Protein AF-A0A7V9EVB9-F1 (afdb_monomer_lite)

Radius of gyration: 17.17 Å; chains: 1; bounding box: 36×52×37 Å

Structure (mmCIF, N/CA/C/O backbone):
data_AF-A0A7V9EVB9-F1
#
_entry.id   AF-A0A7V9EVB9-F1
#
loop_
_atom_site.group_PDB
_atom_site.id
_atom_site.type_symbol
_atom_site.label_atom_id
_atom_site.label_alt_id
_atom_site.label_comp_id
_atom_site.label_asym_id
_atom_site.label_entity_id
_atom_site.label_seq_id
_atom_site.pdbx_PDB_ins_code
_atom_site.Cartn_x
_atom_site.Cartn_y
_atom_site.Cartn_z
_atom_site.occupancy
_atom_site.B_iso_or_equiv
_atom_site.auth_seq_id
_atom_site.auth_comp_id
_atom_site.auth_asym_id
_atom_site.auth_atom_id
_atom_site.pdbx_PDB_model_num
ATOM 1 N N . MET A 1 1 ? 17.362 38.379 16.817 1.00 32.81 1 MET A N 1
ATOM 2 C CA . MET A 1 1 ? 16.511 37.169 16.893 1.00 32.81 1 MET A CA 1
ATOM 3 C C . MET A 1 1 ? 16.001 36.819 15.497 1.00 32.81 1 MET A C 1
ATOM 5 O O . MET A 1 1 ? 15.074 37.462 15.025 1.00 32.81 1 MET A O 1
ATOM 9 N N . ARG A 1 2 ? 16.627 35.860 14.799 1.00 28.47 2 ARG A N 1
ATOM 10 C CA . ARG A 1 2 ? 16.103 35.302 13.538 1.00 28.47 2 ARG A CA 1
ATOM 11 C C . ARG A 1 2 ? 15.592 33.896 13.816 1.00 28.47 2 ARG A C 1
ATOM 13 O O . ARG A 1 2 ? 16.361 33.019 14.193 1.00 28.47 2 ARG A O 1
ATOM 20 N N . ARG A 1 3 ? 14.282 33.740 13.656 1.00 30.52 3 ARG A N 1
ATOM 21 C CA . ARG A 1 3 ? 13.534 32.485 13.668 1.00 30.52 3 ARG A CA 1
ATOM 22 C C . ARG A 1 3 ? 14.106 31.616 12.532 1.00 30.52 3 ARG A C 1
ATOM 24 O O . ARG A 1 3 ? 13.868 31.922 11.371 1.00 30.52 3 ARG A O 1
ATOM 31 N N . ARG A 1 4 ? 14.951 30.627 12.849 1.00 33.09 4 ARG A N 1
ATOM 32 C CA . ARG A 1 4 ? 15.382 29.608 11.878 1.00 33.09 4 ARG A CA 1
ATOM 33 C C . ARG A 1 4 ? 14.208 28.654 11.685 1.00 33.09 4 ARG A C 1
ATOM 35 O O . ARG A 1 4 ? 13.741 28.052 12.647 1.00 33.09 4 ARG A O 1
ATOM 42 N N . GLU A 1 5 ? 13.704 28.621 10.460 1.00 35.12 5 GLU A N 1
ATOM 43 C CA . GLU A 1 5 ? 12.663 27.717 9.986 1.00 35.12 5 GLU A CA 1
ATOM 44 C C . GLU A 1 5 ? 13.064 26.265 10.267 1.00 35.12 5 GLU A C 1
ATOM 46 O O . GLU A 1 5 ? 14.190 25.851 9.990 1.00 35.12 5 GLU A O 1
ATOM 51 N N . LEU A 1 6 ? 12.143 25.506 10.858 1.00 41.00 6 LEU A N 1
ATOM 52 C CA . LEU A 1 6 ? 12.270 24.065 11.024 1.00 41.00 6 LEU A CA 1
ATOM 53 C C . LEU A 1 6 ? 12.298 23.449 9.621 1.00 41.00 6 LEU A C 1
ATOM 55 O O . LEU A 1 6 ? 11.316 23.542 8.884 1.00 41.00 6 LEU A O 1
ATOM 59 N N . SER A 1 7 ? 13.428 22.858 9.238 1.00 39.28 7 SER A N 1
ATOM 60 C CA . SER A 1 7 ? 13.577 22.113 7.991 1.00 39.28 7 SER A CA 1
ATOM 61 C C . SER A 1 7 ? 12.644 20.902 8.023 1.00 39.28 7 SER A C 1
ATOM 63 O O . SER A 1 7 ? 12.968 19.871 8.610 1.00 39.28 7 SER A O 1
ATOM 65 N N . GLY A 1 8 ? 11.457 21.033 7.436 1.00 54.84 8 GLY A N 1
ATOM 66 C CA . GLY A 1 8 ? 10.582 19.894 7.196 1.00 54.84 8 GLY A CA 1
ATOM 67 C C . GLY A 1 8 ? 11.256 18.948 6.205 1.00 54.84 8 GLY A C 1
ATOM 68 O O . GLY A 1 8 ? 11.609 19.361 5.100 1.00 54.84 8 GLY A O 1
ATOM 69 N N . PHE A 1 9 ? 11.449 17.687 6.584 1.00 58.59 9 PHE A N 1
ATOM 70 C CA . PHE A 1 9 ? 11.854 16.658 5.632 1.00 58.59 9 PHE A CA 1
ATOM 71 C C . PHE A 1 9 ? 10.716 16.462 4.626 1.00 58.59 9 PHE A C 1
ATOM 73 O O . PHE A 1 9 ? 9.566 16.261 5.009 1.00 58.59 9 PHE A O 1
ATOM 80 N N . THR A 1 10 ? 11.021 16.577 3.332 1.00 62.38 10 THR A N 1
ATOM 81 C CA . THR A 1 10 ? 10.076 16.210 2.271 1.00 62.38 10 THR A CA 1
ATOM 82 C C . THR A 1 10 ? 10.410 14.799 1.819 1.00 62.38 10 THR A C 1
ATOM 84 O O . THR A 1 10 ? 11.529 14.568 1.369 1.00 62.38 10 THR A O 1
ATOM 87 N N . CYS A 1 11 ? 9.450 13.882 1.907 1.00 69.25 11 CYS A N 1
ATOM 88 C CA . CYS A 1 11 ? 9.533 12.585 1.251 1.00 69.25 11 CYS A CA 1
ATOM 89 C C . CYS A 1 11 ? 8.606 12.551 0.037 1.00 69.25 11 CYS A C 1
ATOM 91 O O . CYS A 1 11 ? 7.494 13.079 0.082 1.00 69.25 11 CYS A O 1
ATOM 93 N N . GLU A 1 12 ? 9.058 11.911 -1.032 1.00 79.81 12 GLU A N 1
ATOM 94 C CA . GLU A 1 12 ? 8.251 11.626 -2.212 1.00 79.81 12 GLU A CA 1
ATOM 95 C C . GLU A 1 12 ? 8.134 10.111 -2.360 1.00 79.81 12 GLU A C 1
ATOM 97 O O . GLU A 1 12 ? 9.109 9.388 -2.151 1.00 79.81 12 GLU A O 1
ATOM 102 N N . LEU A 1 13 ? 6.924 9.647 -2.668 1.00 83.75 13 LEU A N 1
ATOM 103 C CA . LEU A 1 13 ? 6.662 8.268 -3.049 1.00 83.75 13 LEU A CA 1
ATOM 104 C C . LEU A 1 13 ? 6.130 8.267 -4.476 1.00 83.75 13 LEU A C 1
ATOM 106 O O . LEU A 1 13 ? 5.202 9.019 -4.798 1.00 83.75 13 LEU A O 1
ATOM 110 N N . ARG A 1 14 ? 6.703 7.410 -5.318 1.00 87.00 14 ARG A N 1
ATOM 111 C CA . ARG A 1 14 ? 6.301 7.245 -6.715 1.00 87.00 14 ARG A CA 1
ATOM 112 C C . ARG A 1 14 ? 5.859 5.813 -6.942 1.00 87.00 14 ARG A C 1
ATOM 114 O O . ARG A 1 14 ? 6.588 4.876 -6.631 1.00 87.00 14 ARG A O 1
ATOM 121 N N . GLY A 1 15 ? 4.655 5.639 -7.471 1.00 90.00 15 GLY A N 1
ATOM 122 C CA . GLY A 1 15 ? 4.098 4.310 -7.652 1.00 90.00 15 GLY A CA 1
ATOM 123 C C . GLY A 1 15 ? 2.646 4.304 -8.091 1.00 90.00 15 GLY A C 1
ATOM 124 O O . GLY A 1 15 ? 2.088 5.327 -8.493 1.00 90.00 15 GLY A O 1
ATOM 125 N N . THR A 1 16 ? 2.046 3.124 -7.986 1.00 87.38 16 THR A N 1
ATOM 126 C CA . THR A 1 16 ? 0.637 2.879 -8.285 1.00 87.38 16 THR A CA 1
ATOM 127 C C . THR A 1 16 ? -0.106 2.556 -7.000 1.00 87.38 16 THR A C 1
ATOM 129 O O . THR A 1 16 ? 0.340 1.728 -6.209 1.00 87.38 16 THR A O 1
ATOM 132 N N . ILE A 1 17 ? -1.275 3.166 -6.826 1.00 89.06 17 ILE A N 1
ATOM 133 C CA . ILE A 1 17 ? -2.217 2.817 -5.768 1.00 89.06 17 ILE A CA 1
ATOM 134 C C . ILE A 1 17 ? -3.492 2.264 -6.397 1.00 89.06 17 ILE A C 1
ATOM 136 O O . ILE A 1 17 ? -4.065 2.867 -7.305 1.00 89.06 17 ILE A O 1
ATOM 140 N N . THR A 1 18 ? -3.932 1.104 -5.926 1.00 86.62 18 THR A N 1
ATOM 141 C CA . THR A 1 18 ? -5.157 0.449 -6.393 1.00 86.62 18 THR A CA 1
ATOM 142 C C . THR A 1 18 ? -6.085 0.238 -5.216 1.00 86.62 18 THR A C 1
ATOM 144 O O . THR A 1 18 ? -5.648 -0.174 -4.149 1.00 86.62 18 THR A O 1
ATOM 147 N N . SER A 1 19 ? -7.376 0.495 -5.399 1.00 89.12 19 SER A N 1
ATOM 148 C CA . SER A 1 19 ? -8.382 0.228 -4.371 1.00 89.12 19 SER A CA 1
ATOM 149 C C . SER A 1 19 ? -9.507 -0.626 -4.934 1.00 89.12 19 SER A C 1
ATOM 151 O O . SER A 1 19 ? -9.940 -0.399 -6.063 1.00 89.12 19 SER A O 1
ATOM 153 N N . ALA A 1 20 ? -9.976 -1.592 -4.148 1.00 88.38 20 ALA A N 1
ATOM 154 C CA . ALA A 1 20 ? -11.085 -2.469 -4.500 1.00 88.38 20 ALA A CA 1
ATOM 155 C C . ALA A 1 20 ? -11.983 -2.714 -3.285 1.00 88.38 20 ALA A C 1
ATOM 157 O O . ALA A 1 20 ? -11.508 -2.914 -2.166 1.00 88.38 20 ALA A O 1
ATOM 158 N N . GLY A 1 21 ? -13.294 -2.705 -3.508 1.00 91.19 21 GLY A N 1
ATOM 159 C CA . GLY A 1 21 ? -14.299 -3.055 -2.510 1.00 91.19 21 GLY A CA 1
ATOM 160 C C . GLY A 1 21 ? -15.142 -4.226 -2.991 1.00 91.19 21 GLY A C 1
ATOM 161 O O . GLY A 1 21 ? -15.544 -4.262 -4.151 1.00 91.19 21 GLY A O 1
ATOM 162 N N . PHE A 1 22 ? -15.419 -5.165 -2.093 1.00 89.44 22 PHE A N 1
ATOM 163 C CA . PHE A 1 22 ? -16.192 -6.370 -2.371 1.00 89.44 22 PHE A CA 1
ATOM 164 C C . PHE A 1 22 ? -17.559 -6.309 -1.681 1.00 89.44 22 PHE A C 1
ATOM 166 O O . PHE A 1 22 ? -17.706 -5.707 -0.615 1.00 89.44 22 PHE A O 1
ATOM 173 N N . SER A 1 23 ? -18.564 -6.976 -2.257 1.00 91.62 23 SER A N 1
ATOM 174 C CA . SER A 1 23 ? -19.923 -7.062 -1.691 1.00 91.62 23 SER A CA 1
ATOM 175 C C . SER A 1 23 ? -19.969 -7.741 -0.318 1.00 91.62 23 SER A C 1
ATOM 177 O O . SER A 1 23 ? -20.876 -7.484 0.465 1.00 91.62 23 SER A O 1
ATOM 179 N N . SER A 1 24 ? -18.960 -8.552 0.005 1.00 91.00 24 SER A N 1
ATOM 180 C CA . SER A 1 24 ? -18.743 -9.145 1.330 1.00 91.00 24 SER A CA 1
ATOM 181 C C . SER A 1 24 ? -18.364 -8.124 2.412 1.00 91.00 24 SER A C 1
ATOM 183 O O . SER A 1 24 ? -18.270 -8.481 3.582 1.00 91.00 24 SER A O 1
ATOM 185 N N . GLY A 1 25 ? -18.119 -6.863 2.042 1.00 91.56 25 GLY A N 1
ATOM 186 C CA . GLY A 1 25 ? -17.718 -5.787 2.948 1.00 91.56 25 GLY A CA 1
ATOM 187 C C . GLY A 1 25 ? -16.203 -5.640 3.113 1.00 91.56 25 GLY A C 1
ATOM 188 O O . GLY A 1 25 ? -15.749 -4.664 3.714 1.00 91.56 25 GLY A O 1
ATOM 189 N N . HIS A 1 26 ? -15.410 -6.562 2.559 1.00 93.81 26 HIS A N 1
ATOM 190 C CA . HIS A 1 26 ? -13.958 -6.422 2.519 1.00 93.81 26 HIS A CA 1
ATOM 191 C C . HIS A 1 26 ? -13.556 -5.319 1.539 1.00 93.81 26 HIS A C 1
ATOM 193 O O . HIS A 1 26 ? -14.068 -5.238 0.421 1.00 93.81 26 HIS A O 1
ATOM 199 N N . ARG A 1 27 ? -12.618 -4.469 1.951 1.00 93.69 27 ARG A N 1
ATOM 200 C CA . ARG A 1 27 ? -12.029 -3.432 1.103 1.00 93.69 27 ARG A CA 1
ATOM 201 C C . ARG A 1 27 ? -10.519 -3.510 1.202 1.00 93.69 27 ARG A C 1
ATOM 203 O O . ARG A 1 27 ? -9.981 -3.707 2.288 1.00 93.69 27 ARG A O 1
ATOM 210 N N . PHE A 1 28 ? -9.856 -3.338 0.075 1.00 92.88 28 PHE A N 1
ATOM 211 C CA . PHE A 1 28 ? -8.412 -3.407 -0.032 1.00 92.88 28 PHE A CA 1
ATOM 212 C C . PHE A 1 28 ? -7.896 -2.149 -0.707 1.00 92.88 28 PHE A C 1
ATOM 214 O O . PHE A 1 28 ? -8.497 -1.653 -1.663 1.00 92.88 28 PHE A O 1
ATOM 221 N N . VAL A 1 29 ? -6.781 -1.644 -0.201 1.00 93.94 29 VAL A N 1
ATOM 222 C CA . VAL A 1 29 ? -5.960 -0.642 -0.870 1.00 93.94 29 VAL A CA 1
ATOM 223 C C . VAL A 1 29 ? -4.564 -1.222 -0.956 1.00 93.94 29 VAL A C 1
ATOM 225 O O . VAL A 1 29 ? -4.027 -1.667 0.050 1.00 93.94 29 VAL A O 1
ATOM 228 N N . VAL A 1 30 ? -4.018 -1.256 -2.160 1.00 93.44 30 VAL A N 1
ATOM 229 C CA . VAL A 1 30 ? -2.696 -1.793 -2.447 1.00 93.44 30 VAL A CA 1
ATOM 230 C C . VAL A 1 30 ? -1.834 -0.660 -2.972 1.00 93.44 30 VAL A C 1
ATOM 232 O O . VAL A 1 30 ? -2.165 -0.062 -4.001 1.00 93.44 30 VAL A O 1
ATOM 235 N N . GLY A 1 31 ? -0.746 -0.376 -2.267 1.00 92.56 31 GLY A N 1
ATOM 236 C CA . GLY A 1 31 ? 0.334 0.480 -2.730 1.00 92.56 31 GLY A CA 1
ATOM 237 C C . GLY A 1 31 ? 1.451 -0.359 -3.345 1.00 92.56 31 GLY A C 1
ATOM 238 O O . GLY A 1 31 ? 1.907 -1.335 -2.755 1.00 92.56 31 GLY A O 1
ATOM 239 N N . SER A 1 32 ? 1.890 0.013 -4.543 1.00 93.56 32 SER A N 1
ATOM 240 C CA . SER A 1 32 ? 3.104 -0.496 -5.182 1.00 93.56 32 SER A CA 1
ATOM 241 C C . SER A 1 32 ? 3.999 0.695 -5.482 1.00 93.56 32 SER A C 1
ATOM 243 O O . SER A 1 32 ? 3.759 1.417 -6.454 1.00 93.56 32 SER A O 1
ATOM 245 N N . TRP A 1 33 ? 5.006 0.916 -4.643 1.00 93.00 33 TRP A N 1
ATOM 246 C CA . TRP A 1 33 ? 5.885 2.078 -4.706 1.00 93.00 33 TRP A CA 1
ATOM 247 C C . TRP A 1 33 ? 7.243 1.673 -5.264 1.00 93.00 33 TRP A C 1
ATOM 249 O O . TRP A 1 33 ? 8.003 0.933 -4.642 1.00 93.00 33 TRP A O 1
ATOM 259 N N . GLU A 1 34 ? 7.537 2.171 -6.459 1.00 92.00 34 GLU A N 1
ATOM 260 C CA . GLU A 1 34 ? 8.816 1.962 -7.135 1.00 92.00 34 GLU A CA 1
ATOM 261 C C . GLU A 1 34 ? 9.914 2.815 -6.489 1.00 92.00 34 GLU A C 1
ATOM 263 O O . GLU A 1 34 ? 11.053 2.373 -6.366 1.00 92.00 34 GLU A O 1
ATOM 268 N N . GLU A 1 35 ? 9.561 4.019 -6.025 1.00 87.81 35 GLU A N 1
ATOM 269 C CA . GLU A 1 35 ? 10.485 4.943 -5.367 1.00 87.81 35 GLU A CA 1
ATOM 270 C C . GLU A 1 35 ? 9.906 5.408 -4.026 1.00 87.81 35 GLU A C 1
ATOM 272 O O . GLU A 1 35 ? 8.758 5.856 -3.950 1.00 87.81 35 GLU A O 1
ATOM 277 N N . SER A 1 36 ? 10.712 5.318 -2.965 1.00 88.81 36 SER A N 1
ATOM 278 C CA . SER A 1 36 ? 10.417 5.864 -1.636 1.00 88.81 36 SER A CA 1
ATOM 279 C C . SER A 1 36 ? 11.725 6.156 -0.873 1.00 88.81 36 SER A C 1
ATOM 281 O O . SER A 1 36 ? 12.781 5.644 -1.263 1.00 88.81 36 SER A O 1
ATOM 283 N N . PRO A 1 37 ? 11.689 6.904 0.249 1.00 86.75 37 PRO A N 1
ATOM 284 C CA . PRO A 1 37 ? 12.873 7.160 1.078 1.00 86.75 37 PRO A CA 1
ATOM 285 C C . PRO A 1 37 ? 13.547 5.907 1.646 1.00 86.75 37 PRO A C 1
ATOM 287 O O . PRO A 1 37 ? 14.731 5.954 1.963 1.00 86.75 37 PRO A O 1
ATOM 290 N N . ILE A 1 38 ?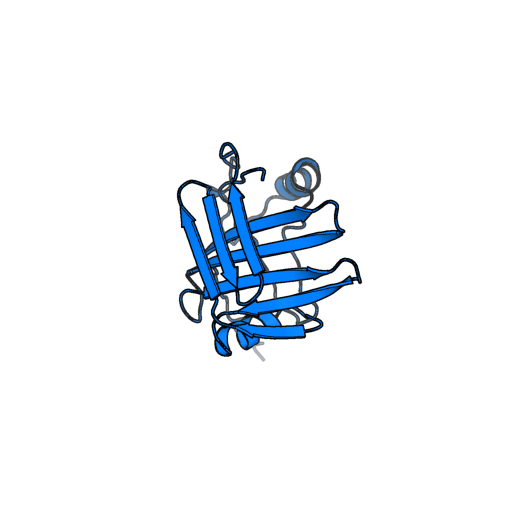 12.800 4.808 1.786 1.00 89.00 38 ILE A N 1
ATOM 291 C CA . ILE A 1 38 ? 13.293 3.533 2.325 1.00 89.00 38 ILE A CA 1
ATOM 292 C C . ILE A 1 38 ? 13.525 2.488 1.222 1.00 89.00 38 ILE A C 1
ATOM 294 O O . ILE A 1 38 ? 13.638 1.297 1.509 1.00 89.00 38 ILE A O 1
ATOM 298 N N . GLY A 1 39 ? 13.563 2.917 -0.045 1.00 91.81 39 GLY A N 1
ATOM 299 C CA . GLY A 1 39 ? 13.626 2.046 -1.222 1.00 91.81 39 GLY A CA 1
ATOM 300 C C . GLY A 1 39 ? 12.248 1.563 -1.697 1.00 91.81 39 GLY A C 1
ATOM 301 O O . GLY A 1 39 ? 11.228 1.974 -1.139 1.00 91.81 39 GLY A O 1
ATOM 302 N N . PRO A 1 40 ? 12.190 0.711 -2.734 1.00 93.12 40 PRO A N 1
ATOM 303 C CA . PRO A 1 40 ? 10.932 0.148 -3.210 1.00 93.12 40 PRO A CA 1
ATOM 304 C C . PRO A 1 40 ? 10.188 -0.569 -2.080 1.00 93.12 40 PRO A C 1
ATOM 306 O O . PRO A 1 40 ? 10.805 -1.213 -1.221 1.00 93.12 40 PRO A O 1
ATOM 309 N N . LEU A 1 41 ? 8.866 -0.439 -2.063 1.00 94.25 41 LEU A N 1
ATOM 310 C CA . LEU A 1 41 ? 8.021 -1.135 -1.097 1.00 94.25 41 LEU A CA 1
ATOM 311 C C . LEU A 1 41 ? 6.626 -1.369 -1.670 1.00 94.25 41 LEU A C 1
ATOM 313 O O . LEU A 1 41 ? 6.154 -0.633 -2.539 1.00 94.25 41 LEU A O 1
ATOM 317 N N . ALA A 1 42 ? 5.950 -2.374 -1.136 1.00 94.69 42 ALA A N 1
ATOM 318 C CA . ALA A 1 42 ? 4.540 -2.594 -1.380 1.00 94.69 42 ALA A CA 1
ATOM 319 C C . ALA A 1 42 ? 3.810 -2.788 -0.054 1.00 94.69 42 ALA A C 1
ATOM 321 O O . ALA A 1 42 ? 4.355 -3.343 0.902 1.00 94.69 42 ALA A O 1
ATOM 322 N N . ASP A 1 43 ? 2.577 -2.306 -0.007 1.00 94.88 43 ASP A N 1
ATOM 323 C CA . ASP A 1 43 ? 1.728 -2.374 1.170 1.00 94.88 43 ASP A CA 1
ATOM 324 C C . ASP A 1 43 ? 0.299 -2.737 0.783 1.00 94.88 43 ASP A C 1
ATOM 326 O O . ASP A 1 43 ? -0.186 -2.404 -0.302 1.00 94.88 43 ASP A O 1
ATOM 330 N N . VAL A 1 44 ? -0.379 -3.443 1.684 1.00 96.44 44 VAL A N 1
ATOM 331 C CA . VAL A 1 44 ? -1.799 -3.758 1.550 1.00 96.44 44 VAL A CA 1
ATOM 332 C C . VAL A 1 44 ? -2.509 -3.308 2.812 1.00 96.44 44 VAL A C 1
ATOM 334 O O . VAL A 1 44 ? -2.340 -3.892 3.881 1.00 96.44 44 VAL A O 1
ATOM 337 N N . MET A 1 45 ? -3.370 -2.305 2.686 1.00 95.56 45 MET A N 1
ATOM 338 C CA . MET A 1 45 ? -4.386 -2.039 3.692 1.00 95.56 45 MET A CA 1
ATOM 339 C C . MET A 1 45 ? -5.605 -2.915 3.417 1.00 95.56 45 MET A C 1
ATOM 341 O O . MET A 1 45 ? -6.308 -2.739 2.421 1.00 95.56 45 MET A O 1
ATOM 345 N N . TRP A 1 46 ? -5.917 -3.791 4.362 1.00 95.62 46 TRP A N 1
ATOM 346 C CA . TRP A 1 46 ? -7.127 -4.593 4.381 1.00 95.62 46 TRP A CA 1
ATOM 347 C C . TRP A 1 46 ? -8.110 -4.063 5.426 1.00 95.62 46 TRP A C 1
ATOM 349 O O . TRP A 1 46 ? -7.898 -4.188 6.631 1.00 95.62 46 TRP A O 1
ATOM 359 N N . ALA A 1 47 ? -9.216 -3.483 4.968 1.00 92.88 47 ALA A N 1
ATOM 360 C CA . ALA A 1 47 ? -10.347 -3.148 5.820 1.00 92.88 47 ALA A CA 1
ATOM 361 C C . ALA A 1 47 ? -11.358 -4.302 5.819 1.00 92.88 47 ALA A C 1
ATOM 363 O O . ALA A 1 47 ? -11.938 -4.657 4.785 1.00 92.88 47 ALA A O 1
ATOM 364 N N . ARG A 1 48 ? -11.568 -4.888 6.996 1.00 93.56 48 ARG A N 1
ATOM 365 C CA . ARG A 1 48 ? -12.506 -5.987 7.223 1.00 93.56 48 ARG A CA 1
ATOM 366 C C . ARG A 1 48 ? -13.952 -5.478 7.365 1.00 93.56 48 ARG A C 1
ATOM 368 O O . ARG A 1 48 ? -14.162 -4.310 7.700 1.00 93.56 48 ARG A O 1
ATOM 375 N N . PRO A 1 49 ? -14.961 -6.349 7.164 1.00 93.12 49 PRO A N 1
ATOM 376 C CA . PRO A 1 49 ? -16.372 -5.999 7.348 1.00 93.12 49 PRO A CA 1
ATOM 377 C C . PRO A 1 49 ? -16.708 -5.543 8.774 1.00 93.12 49 PRO A C 1
ATOM 379 O O . PRO A 1 49 ? -17.636 -4.767 8.966 1.00 93.12 49 PRO A O 1
ATOM 382 N N . ASP A 1 50 ? -15.929 -5.988 9.764 1.00 92.94 50 ASP A N 1
ATOM 383 C CA . ASP A 1 50 ? -16.052 -5.591 11.172 1.00 92.94 50 ASP A CA 1
ATOM 384 C C . ASP A 1 50 ? -15.449 -4.205 11.485 1.00 92.94 50 ASP A C 1
ATOM 386 O O . ASP A 1 50 ? -15.484 -3.759 12.628 1.00 92.94 50 ASP A O 1
ATOM 390 N N . GLY A 1 51 ? -14.902 -3.516 10.478 1.00 89.06 51 GLY A N 1
ATOM 391 C CA . GLY A 1 51 ? -14.330 -2.178 10.600 1.00 89.06 51 GLY A CA 1
ATOM 392 C C . GLY A 1 51 ? -12.836 -2.142 10.925 1.00 89.06 51 GLY A C 1
ATOM 393 O O . GLY A 1 51 ? -12.244 -1.066 10.823 1.00 89.06 51 GLY A O 1
ATOM 394 N N . ARG A 1 52 ? -12.206 -3.280 11.250 1.00 93.75 52 ARG A N 1
ATOM 395 C CA . ARG A 1 52 ? -10.761 -3.331 11.521 1.00 93.75 52 ARG A CA 1
ATOM 396 C C . ARG A 1 52 ? -9.948 -3.087 10.258 1.00 93.75 52 ARG A C 1
ATOM 398 O O . ARG A 1 52 ? -10.257 -3.628 9.194 1.00 93.75 52 ARG A O 1
ATOM 405 N N . ARG A 1 53 ? -8.877 -2.309 10.394 1.00 93.12 53 ARG A N 1
ATOM 406 C CA . ARG A 1 53 ? -7.885 -2.037 9.351 1.00 93.12 53 ARG A CA 1
ATOM 407 C C . ARG A 1 53 ? -6.576 -2.727 9.693 1.00 93.12 53 ARG A C 1
ATOM 409 O O . ARG A 1 53 ? -5.955 -2.423 10.710 1.00 93.12 53 ARG A O 1
ATOM 416 N N . ILE A 1 54 ? -6.173 -3.630 8.815 1.00 96.88 54 ILE A N 1
ATOM 417 C CA . ILE A 1 54 ? -4.950 -4.415 8.918 1.00 96.88 54 ILE A CA 1
ATOM 418 C C . ILE A 1 54 ? -3.986 -3.904 7.848 1.00 96.88 54 ILE A C 1
ATOM 420 O O . ILE A 1 54 ? -4.375 -3.787 6.687 1.00 96.88 54 ILE A O 1
ATOM 424 N N . LEU A 1 55 ? -2.759 -3.573 8.236 1.00 96.88 55 LEU A N 1
ATOM 425 C CA . LEU A 1 55 ? -1.665 -3.272 7.315 1.00 96.88 55 LEU A CA 1
ATOM 426 C C . LEU A 1 55 ? -0.819 -4.531 7.124 1.00 96.88 55 LEU A C 1
ATOM 428 O O . LEU A 1 55 ? -0.315 -5.068 8.108 1.00 96.88 55 LEU A O 1
ATOM 432 N N . LEU A 1 56 ? -0.638 -4.962 5.879 1.00 97.62 56 LEU A N 1
ATOM 433 C CA . LEU A 1 56 ? 0.300 -6.017 5.499 1.00 97.62 56 LEU A CA 1
ATOM 434 C C . LEU A 1 56 ? 1.477 -5.385 4.756 1.00 97.62 56 LEU A C 1
ATOM 436 O O . LEU A 1 56 ? 1.270 -4.609 3.820 1.00 97.62 56 LEU A O 1
ATOM 440 N N . VAL A 1 57 ? 2.695 -5.726 5.165 1.00 97.00 57 VAL A N 1
ATOM 441 C CA . VAL A 1 57 ? 3.947 -5.274 4.534 1.00 97.00 57 VAL A CA 1
ATOM 442 C C . VAL A 1 57 ? 4.962 -6.413 4.472 1.00 97.00 57 VAL A C 1
ATOM 444 O O . VAL A 1 57 ? 4.879 -7.365 5.247 1.00 97.00 57 VAL A O 1
ATOM 447 N N . ASP A 1 58 ? 5.948 -6.288 3.587 1.00 96.12 58 ASP A N 1
ATOM 448 C CA . ASP A 1 58 ? 7.038 -7.256 3.403 1.00 96.12 58 ASP A CA 1
ATOM 449 C C . ASP A 1 58 ? 8.100 -7.210 4.518 1.00 96.12 58 ASP A C 1
ATOM 451 O O . ASP A 1 58 ? 8.705 -8.230 4.855 1.00 96.12 58 ASP A O 1
ATOM 455 N N . ARG A 1 59 ? 8.337 -6.032 5.111 1.00 95.81 59 ARG A N 1
ATOM 456 C CA . ARG A 1 59 ? 9.370 -5.818 6.138 1.00 95.81 59 ARG A CA 1
ATOM 457 C C . ARG A 1 59 ? 8.969 -4.807 7.207 1.00 95.81 59 ARG A C 1
ATOM 459 O O . ARG A 1 59 ? 8.157 -3.909 6.996 1.00 95.81 59 ARG A O 1
ATOM 466 N N . ARG A 1 60 ? 9.627 -4.909 8.365 1.00 95.62 60 ARG A N 1
ATOM 467 C CA . ARG A 1 60 ? 9.389 -4.046 9.535 1.00 95.62 60 ARG A CA 1
ATOM 468 C C . ARG A 1 60 ? 9.611 -2.559 9.251 1.00 95.62 60 ARG A C 1
ATOM 470 O O . ARG A 1 60 ? 8.821 -1.741 9.696 1.00 95.62 60 ARG A O 1
ATOM 477 N N . GLU A 1 61 ? 10.632 -2.221 8.473 1.00 94.69 61 GLU A N 1
ATOM 478 C CA . GLU A 1 61 ? 10.939 -0.831 8.117 1.00 94.69 61 GLU A CA 1
ATOM 479 C C . GLU A 1 61 ? 9.795 -0.156 7.342 1.00 94.69 61 GLU A C 1
ATOM 481 O O . GLU A 1 61 ? 9.482 1.005 7.594 1.00 94.69 61 GLU A O 1
ATOM 486 N N . ALA A 1 62 ? 9.115 -0.894 6.456 1.00 93.94 62 ALA A N 1
ATOM 487 C CA . ALA A 1 62 ? 7.939 -0.398 5.747 1.00 93.94 62 ALA A CA 1
ATOM 488 C C . ALA A 1 62 ? 6.752 -0.189 6.699 1.00 93.94 62 ALA A C 1
ATOM 490 O O . ALA A 1 62 ? 6.081 0.839 6.624 1.00 93.94 62 ALA A O 1
ATOM 491 N N . ALA A 1 63 ? 6.530 -1.113 7.642 1.00 93.38 63 ALA A N 1
ATOM 492 C CA . ALA A 1 63 ? 5.526 -0.934 8.693 1.00 93.38 63 ALA A CA 1
ATOM 493 C C . ALA A 1 63 ? 5.793 0.337 9.508 1.00 93.38 63 ALA A C 1
ATOM 495 O O . ALA A 1 63 ? 4.889 1.155 9.672 1.00 93.38 63 ALA A O 1
ATOM 496 N N . ASP A 1 64 ? 7.020 0.528 9.988 1.00 90.81 64 ASP A N 1
ATOM 497 C CA . ASP A 1 64 ? 7.383 1.684 10.811 1.00 90.81 64 ASP A CA 1
ATOM 498 C C . ASP A 1 64 ? 7.232 2.997 10.016 1.00 90.81 64 ASP A C 1
ATOM 500 O O . ASP A 1 64 ? 6.669 3.972 10.518 1.00 90.81 64 ASP A O 1
ATOM 504 N N . PHE A 1 65 ? 7.643 3.002 8.742 1.00 87.75 65 PHE A N 1
ATOM 505 C CA . PHE A 1 65 ? 7.493 4.152 7.847 1.00 87.75 65 PHE A CA 1
ATOM 506 C C . PHE A 1 65 ? 6.024 4.540 7.623 1.00 87.75 65 PHE A C 1
ATOM 508 O O . PHE A 1 65 ? 5.653 5.703 7.786 1.00 87.75 65 PHE A O 1
ATOM 515 N N . ILE A 1 66 ? 5.1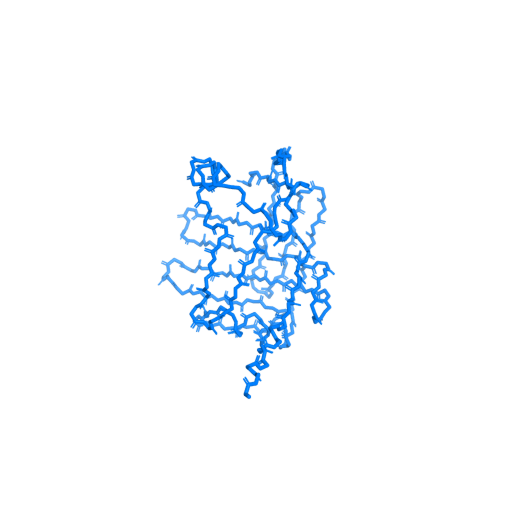68 3.573 7.283 1.00 87.31 66 ILE A N 1
ATOM 516 C CA . ILE A 1 66 ? 3.748 3.825 6.996 1.00 87.31 66 ILE A CA 1
ATOM 517 C C . ILE A 1 66 ? 3.000 4.197 8.287 1.00 87.31 66 ILE A C 1
ATOM 519 O O . ILE A 1 66 ? 2.167 5.108 8.291 1.00 87.31 66 ILE A O 1
ATOM 523 N N . THR A 1 67 ? 3.305 3.532 9.405 1.00 84.69 67 THR A N 1
ATOM 524 C CA . THR A 1 67 ? 2.614 3.751 10.689 1.00 84.69 67 THR A CA 1
ATOM 525 C C . THR A 1 67 ? 3.001 5.049 11.395 1.00 84.69 67 THR A C 1
ATOM 527 O O . THR A 1 67 ? 2.245 5.542 12.236 1.00 84.69 67 THR A O 1
ATOM 530 N N . ALA A 1 68 ? 4.120 5.671 11.010 1.00 83.81 68 ALA A N 1
ATOM 531 C CA . ALA A 1 68 ? 4.448 7.037 11.418 1.00 83.81 68 ALA A CA 1
ATOM 532 C C . ALA A 1 68 ? 3.407 8.065 10.923 1.00 83.81 68 ALA A C 1
ATOM 534 O O . ALA A 1 68 ? 3.241 9.139 11.512 1.00 83.81 68 ALA A O 1
ATOM 535 N N . VAL A 1 69 ? 2.690 7.734 9.845 1.00 79.81 69 VAL A N 1
ATOM 536 C CA . VAL A 1 69 ? 1.745 8.631 9.172 1.00 79.81 69 VAL A CA 1
ATOM 537 C C . VAL A 1 69 ? 0.297 8.162 9.330 1.00 79.81 69 VAL A C 1
ATOM 539 O O . VAL A 1 69 ? -0.587 8.974 9.619 1.00 79.81 69 VAL A O 1
ATOM 542 N N . TYR A 1 70 ? 0.051 6.855 9.222 1.00 78.81 70 TYR A N 1
ATOM 543 C CA . TYR A 1 70 ? -1.283 6.260 9.286 1.00 78.81 70 TYR A CA 1
ATOM 544 C C . TYR A 1 70 ? -1.450 5.326 10.480 1.00 78.81 70 TYR A C 1
ATOM 546 O O . TYR A 1 70 ? -0.544 4.606 10.878 1.00 78.81 70 TYR A O 1
ATOM 554 N N . ARG A 1 71 ? -2.658 5.295 11.045 1.00 84.44 71 ARG A N 1
ATOM 555 C CA . ARG A 1 71 ? -3.003 4.379 12.137 1.00 84.44 71 ARG A CA 1
ATOM 556 C C . ARG A 1 71 ? -3.777 3.177 11.611 1.00 84.44 71 ARG A C 1
ATOM 558 O O . ARG A 1 71 ? -4.783 3.355 10.922 1.00 84.44 71 ARG A O 1
ATOM 565 N N . PHE A 1 72 ? -3.350 1.991 12.028 1.00 89.44 72 PHE A N 1
ATOM 566 C CA . PHE A 1 72 ? -4.001 0.711 11.762 1.00 89.44 72 PHE A CA 1
ATOM 567 C C . PHE A 1 72 ? -4.304 0.004 13.079 1.00 89.44 72 PHE A C 1
ATOM 569 O O . PHE A 1 72 ? -3.620 0.227 14.078 1.00 89.44 72 PHE A O 1
ATOM 576 N N . ASP A 1 73 ? -5.331 -0.841 13.075 1.00 95.31 73 ASP A N 1
ATOM 577 C CA . ASP A 1 73 ? -5.708 -1.647 14.239 1.00 95.31 73 ASP A CA 1
ATOM 578 C C . ASP A 1 73 ? -4.769 -2.849 14.400 1.00 95.31 73 ASP A C 1
ATOM 580 O O . ASP A 1 73 ? -4.564 -3.363 15.498 1.00 95.31 73 ASP A O 1
ATOM 584 N N . THR A 1 74 ? -4.195 -3.322 13.294 1.00 96.50 74 THR A N 1
ATOM 585 C CA . THR A 1 74 ? -3.234 -4.426 13.271 1.00 96.50 74 THR A CA 1
ATOM 586 C C . THR A 1 74 ? -2.213 -4.184 12.167 1.00 96.50 74 THR A C 1
ATOM 588 O O . THR A 1 74 ? -2.551 -3.660 11.106 1.00 96.50 74 THR A O 1
ATOM 591 N N . VAL A 1 75 ? -0.961 -4.549 12.425 1.00 97.19 75 VAL A N 1
ATOM 592 C CA . VAL A 1 75 ? 0.139 -4.463 11.462 1.00 97.19 75 VAL A CA 1
ATOM 593 C C . VAL A 1 75 ? 0.830 -5.814 11.437 1.00 97.19 75 VAL A C 1
ATOM 595 O O . VAL A 1 75 ? 1.279 -6.294 12.478 1.00 97.19 75 VAL A O 1
ATOM 598 N N . GLU A 1 76 ? 0.909 -6.420 10.261 1.00 97.62 76 GLU A N 1
ATOM 599 C CA . GLU A 1 76 ? 1.500 -7.737 10.060 1.00 97.62 76 GLU A CA 1
ATOM 600 C C . GLU A 1 76 ? 2.627 -7.637 9.034 1.00 97.62 76 GLU A C 1
ATOM 602 O O . GLU A 1 76 ? 2.469 -7.078 7.948 1.00 97.62 76 GLU A O 1
ATOM 607 N N . VAL A 1 77 ? 3.785 -8.182 9.400 1.00 97.19 77 VAL A N 1
ATOM 608 C CA . VAL A 1 77 ? 4.913 -8.345 8.484 1.00 97.19 77 VAL A CA 1
ATOM 609 C C . VAL A 1 77 ? 4.838 -9.766 7.947 1.00 97.19 77 VAL A C 1
ATOM 611 O O . VAL A 1 77 ? 5.018 -10.721 8.704 1.00 97.19 77 VAL A O 1
ATOM 614 N N . VAL A 1 78 ? 4.526 -9.900 6.664 1.00 97.31 78 VAL A N 1
ATOM 615 C CA . VAL A 1 78 ? 4.270 -11.179 5.993 1.00 97.31 78 VAL A CA 1
ATOM 616 C C . VAL A 1 78 ? 5.030 -11.226 4.671 1.00 97.31 78 VAL A C 1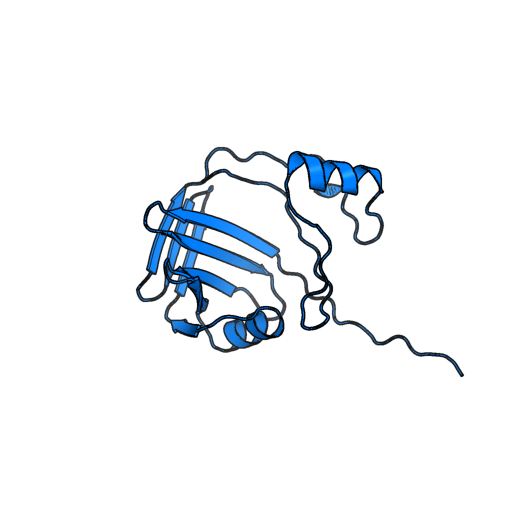
ATOM 618 O O . VAL A 1 78 ? 5.340 -10.172 4.119 1.00 97.31 78 VAL A O 1
ATOM 621 N N . PRO A 1 79 ? 5.319 -12.417 4.115 1.00 95.94 79 PRO A N 1
ATOM 622 C CA . PRO A 1 79 ? 5.764 -12.506 2.731 1.00 95.94 79 PRO A CA 1
ATOM 623 C C . PRO A 1 79 ? 4.757 -11.781 1.833 1.00 95.94 79 PRO A C 1
ATOM 625 O O . PRO A 1 79 ? 3.583 -12.155 1.795 1.00 95.94 79 PRO A O 1
ATOM 628 N N . LEU A 1 80 ? 5.215 -10.719 1.169 1.00 96.56 80 LEU A N 1
ATOM 629 C CA . LEU A 1 80 ? 4.393 -9.882 0.310 1.00 96.56 80 LEU A CA 1
ATOM 630 C C . LEU A 1 80 ? 5.076 -9.738 -1.046 1.00 96.56 80 LEU A C 1
ATOM 632 O O . LEU A 1 80 ? 6.180 -9.208 -1.156 1.00 96.56 80 LEU A O 1
ATOM 636 N N . ALA A 1 81 ? 4.392 -10.209 -2.081 1.00 94.94 81 ALA A N 1
ATOM 637 C CA . ALA A 1 81 ? 4.748 -10.005 -3.472 1.00 94.94 81 ALA A CA 1
ATOM 638 C C . ALA A 1 81 ? 3.649 -9.176 -4.137 1.00 94.94 81 ALA A C 1
ATOM 640 O O . ALA A 1 81 ? 2.470 -9.510 -4.058 1.00 94.94 81 ALA A O 1
ATOM 641 N N . CYS A 1 82 ? 4.040 -8.091 -4.797 1.00 95.00 82 CYS A N 1
ATOM 642 C CA . CYS A 1 82 ? 3.135 -7.208 -5.518 1.00 95.00 82 CYS A CA 1
ATOM 643 C C . CYS A 1 82 ? 3.697 -6.965 -6.914 1.00 95.00 82 CYS A C 1
ATOM 645 O O . CYS A 1 82 ? 4.878 -6.648 -7.074 1.00 95.00 82 CYS A O 1
ATOM 647 N N . ARG A 1 83 ? 2.857 -7.132 -7.931 1.00 93.06 83 ARG A N 1
ATOM 648 C CA . ARG A 1 83 ? 3.234 -6.946 -9.327 1.00 93.06 83 ARG A CA 1
ATOM 649 C C . ARG A 1 83 ? 2.162 -6.150 -10.051 1.00 93.06 83 ARG A C 1
ATOM 651 O O . ARG A 1 83 ? 1.006 -6.555 -10.095 1.00 93.06 83 ARG A O 1
ATOM 658 N N . VAL A 1 84 ? 2.569 -5.050 -10.680 1.00 89.50 84 VAL A N 1
ATOM 659 C CA . VAL A 1 84 ? 1.712 -4.241 -11.554 1.00 89.50 84 VAL A CA 1
ATOM 660 C C . VAL A 1 84 ? 2.227 -4.340 -12.985 1.00 89.50 84 VAL A C 1
ATOM 662 O O . VAL A 1 84 ? 3.340 -3.915 -13.281 1.00 89.50 84 VAL A O 1
ATOM 665 N N . VAL A 1 85 ? 1.432 -4.910 -13.893 1.00 87.75 85 VAL A N 1
ATOM 666 C CA . VAL A 1 85 ? 1.775 -5.032 -15.320 1.00 87.75 85 VAL A CA 1
ATOM 667 C C . VAL A 1 85 ? 0.569 -4.670 -16.176 1.00 87.75 85 VAL A C 1
ATOM 669 O O . VAL A 1 85 ? -0.457 -5.336 -16.132 1.00 87.75 85 VAL A O 1
ATOM 672 N N . HIS A 1 86 ? 0.691 -3.628 -17.002 1.00 85.06 86 HIS A N 1
ATOM 673 C CA . HIS A 1 86 ? -0.336 -3.229 -17.981 1.00 85.06 86 HIS A CA 1
ATOM 674 C C . HIS A 1 86 ? -1.762 -3.080 -17.402 1.00 85.06 86 HIS A C 1
ATOM 676 O O . HIS A 1 86 ? -2.748 -3.385 -18.071 1.00 85.06 86 HIS A O 1
ATOM 682 N N . GLY A 1 87 ? -1.884 -2.597 -16.161 1.00 82.06 87 GLY A N 1
ATOM 683 C CA . GLY A 1 87 ? -3.170 -2.450 -15.468 1.00 82.06 87 GLY A CA 1
ATOM 684 C C . GLY A 1 87 ? -3.677 -3.721 -14.777 1.00 82.06 87 GLY A C 1
ATOM 685 O O . GLY A 1 87 ? -4.742 -3.679 -14.171 1.00 82.06 87 GLY A O 1
ATOM 686 N N . LEU A 1 88 ? -2.935 -4.827 -14.834 1.00 89.88 88 LEU A N 1
ATOM 687 C CA . LEU A 1 88 ? -3.122 -5.981 -13.962 1.00 89.88 88 LEU A CA 1
ATOM 688 C C . LEU A 1 88 ? -2.297 -5.781 -12.690 1.00 89.88 88 LEU A C 1
ATOM 690 O O . LEU A 1 88 ? -1.091 -5.557 -12.772 1.00 89.88 88 LEU A O 1
ATOM 694 N N . LEU A 1 89 ? -2.951 -5.860 -11.540 1.00 92.81 89 LEU A N 1
ATOM 695 C CA . LEU A 1 89 ? -2.330 -5.912 -10.226 1.00 92.81 89 LEU A CA 1
ATOM 696 C C . LEU A 1 89 ? -2.493 -7.331 -9.678 1.00 92.81 89 LEU A C 1
ATOM 698 O O . LEU A 1 89 ? -3.618 -7.800 -9.512 1.00 92.81 89 LEU A O 1
ATOM 702 N N . GLU A 1 90 ? -1.377 -7.974 -9.365 1.00 95.81 90 GLU A N 1
ATOM 703 C CA . GLU A 1 90 ? -1.313 -9.258 -8.673 1.00 95.81 90 GLU A CA 1
ATOM 704 C C . GLU A 1 90 ? -0.634 -9.050 -7.323 1.00 95.81 90 GLU A C 1
ATOM 706 O O . GLU A 1 90 ? 0.438 -8.446 -7.245 1.00 95.81 90 GLU A O 1
ATOM 711 N N . VAL A 1 91 ? -1.266 -9.538 -6.261 1.00 96.44 91 VAL A N 1
ATOM 712 C CA . VAL A 1 91 ? -0.753 -9.450 -4.897 1.00 96.44 91 VAL A CA 1
ATOM 713 C C . VAL A 1 91 ? -0.901 -10.795 -4.217 1.00 96.44 91 VAL A C 1
ATOM 715 O O . VAL A 1 91 ? -1.991 -11.367 -4.215 1.00 96.44 91 VAL A O 1
ATOM 718 N N . ASP A 1 92 ? 0.178 -11.242 -3.590 1.00 96.38 92 ASP A N 1
ATOM 719 C CA . ASP A 1 92 ? 0.178 -12.313 -2.601 1.00 96.38 92 ASP A CA 1
ATOM 720 C C . ASP A 1 92 ? 0.780 -11.752 -1.310 1.00 96.38 92 ASP A C 1
ATOM 722 O O . ASP A 1 92 ? 1.932 -11.326 -1.299 1.00 96.38 92 ASP A O 1
ATOM 726 N N . ALA A 1 93 ? -0.023 -11.671 -0.252 1.00 94.50 93 ALA A N 1
ATOM 727 C CA . ALA A 1 93 ? 0.359 -11.128 1.045 1.00 94.50 93 ALA A CA 1
ATOM 728 C C . ALA A 1 93 ? -0.081 -12.092 2.154 1.00 94.50 93 ALA A C 1
ATOM 730 O O . ALA A 1 93 ? -1.117 -11.902 2.803 1.00 94.50 93 ALA A O 1
ATOM 731 N N . GLY A 1 94 ? 0.694 -13.161 2.341 1.00 87.50 94 GLY A N 1
ATOM 732 C CA . GLY A 1 94 ? 0.448 -14.213 3.328 1.00 87.50 94 GLY A CA 1
ATOM 733 C C . GLY A 1 94 ? -0.848 -14.990 3.073 1.00 87.50 94 GLY A C 1
ATOM 734 O O . GLY A 1 94 ? -0.841 -16.036 2.437 1.00 87.50 94 GLY A O 1
ATOM 735 N N . GLY A 1 95 ? -1.965 -14.499 3.616 1.00 87.69 95 GLY A N 1
ATOM 736 C CA . GLY A 1 95 ? -3.302 -15.090 3.453 1.00 87.69 95 GLY A CA 1
ATOM 737 C C . GLY A 1 95 ? -4.209 -14.341 2.473 1.00 87.69 95 GLY A C 1
ATOM 738 O O . GLY A 1 95 ? -5.357 -14.737 2.274 1.00 87.69 95 GLY A O 1
ATOM 739 N N . VAL A 1 96 ? -3.728 -13.239 1.893 1.00 92.19 96 VAL A N 1
ATOM 740 C CA . VAL A 1 96 ? -4.483 -12.407 0.954 1.00 92.19 96 VAL A CA 1
ATOM 741 C C . VAL A 1 96 ? -3.906 -12.584 -0.442 1.00 92.19 96 VAL A C 1
ATOM 743 O O . VAL A 1 96 ? -2.785 -12.164 -0.705 1.00 92.19 96 VAL A O 1
ATOM 746 N N . GLN A 1 97 ? -4.702 -13.154 -1.343 1.00 94.81 97 GLN A N 1
ATOM 747 C CA . GLN A 1 97 ? -4.394 -13.219 -2.769 1.00 94.81 97 GLN A CA 1
ATOM 748 C C . GLN A 1 97 ? -5.398 -12.370 -3.542 1.00 94.81 97 GLN A C 1
ATOM 750 O O . GLN A 1 97 ? -6.610 -12.581 -3.445 1.00 94.81 97 GLN A O 1
ATOM 755 N N . LEU A 1 98 ? -4.898 -11.386 -4.288 1.00 93.19 98 LEU A N 1
ATOM 756 C CA . LEU A 1 98 ? -5.717 -10.466 -5.070 1.00 93.19 98 LEU A CA 1
ATOM 757 C C . LEU A 1 98 ? -5.191 -10.383 -6.494 1.00 93.19 98 LEU A C 1
ATOM 759 O O . LEU A 1 98 ? -4.008 -10.154 -6.724 1.00 93.19 98 LEU A O 1
ATOM 763 N N . ILE A 1 99 ? -6.111 -10.496 -7.444 1.00 93.69 99 ILE A N 1
ATOM 764 C CA . ILE A 1 99 ? -5.860 -10.204 -8.849 1.00 93.69 99 ILE A CA 1
ATOM 765 C C . ILE A 1 99 ? -6.901 -9.174 -9.270 1.00 93.69 99 ILE A C 1
ATOM 767 O O . ILE A 1 99 ? -8.097 -9.463 -9.301 1.00 93.69 99 ILE A O 1
ATOM 771 N N . LEU A 1 100 ? -6.451 -7.955 -9.550 1.00 90.12 100 LEU A N 1
ATOM 772 C CA . LEU A 1 100 ? -7.298 -6.829 -9.926 1.00 90.12 100 LEU A CA 1
ATOM 773 C C . LEU A 1 100 ? -6.906 -6.355 -11.320 1.00 90.12 100 LEU A C 1
ATOM 775 O O . LEU A 1 100 ? -5.738 -6.088 -11.590 1.00 90.12 100 LEU A O 1
ATOM 779 N N . ARG A 1 101 ? -7.884 -6.228 -12.215 1.00 88.75 101 ARG A N 1
ATOM 780 C CA . ARG A 1 101 ? -7.654 -5.755 -13.580 1.00 88.75 101 ARG A CA 1
ATOM 781 C C . ARG A 1 101 ? -8.308 -4.397 -13.766 1.00 88.75 101 ARG A C 1
ATOM 783 O O . ARG A 1 101 ? -9.524 -4.298 -13.866 1.00 88.75 101 ARG A O 1
ATOM 790 N N . GLY A 1 102 ? -7.485 -3.361 -13.842 1.00 80.94 102 GLY A N 1
ATOM 791 C CA . GLY A 1 102 ? -7.926 -2.034 -14.237 1.00 80.94 102 GLY A CA 1
ATOM 792 C C . GLY A 1 102 ? -8.379 -2.020 -15.697 1.00 80.94 102 GLY A C 1
ATOM 793 O O . GLY A 1 102 ? -7.749 -2.621 -16.570 1.00 80.94 102 GLY A O 1
ATOM 794 N N . GLY A 1 103 ? -9.475 -1.312 -15.958 1.00 76.88 103 GLY A N 1
ATOM 795 C CA . GLY A 1 103 ? -9.966 -1.015 -17.297 1.00 76.88 103 GLY A CA 1
ATOM 796 C C . GLY A 1 103 ? -9.069 -0.034 -18.062 1.00 76.88 103 GLY A C 1
ATOM 797 O O . GLY A 1 103 ? -7.868 0.097 -17.805 1.00 76.88 103 GLY A O 1
ATOM 798 N N . LEU A 1 104 ? -9.657 0.677 -19.029 1.00 74.88 104 LEU A N 1
ATOM 799 C CA . LEU A 1 104 ? -8.901 1.633 -19.838 1.00 74.88 104 LEU A CA 1
ATOM 800 C C . LEU A 1 104 ? -8.309 2.763 -18.976 1.00 74.88 104 LEU A C 1
ATOM 802 O O . LEU A 1 104 ? -9.017 3.305 -18.121 1.00 74.88 104 LEU A O 1
ATOM 806 N N . PRO A 1 105 ? -7.040 3.148 -19.216 1.00 75.12 105 PRO A N 1
ATOM 807 C CA . PRO A 1 105 ? -6.454 4.314 -18.577 1.00 75.12 105 PRO A CA 1
ATOM 808 C C . PRO A 1 105 ? -7.156 5.571 -19.061 1.00 75.12 105 PRO A C 1
ATOM 810 O O . PRO A 1 105 ? -7.268 5.813 -20.264 1.00 75.12 105 PRO A O 1
ATOM 813 N N . TRP A 1 106 ? -7.591 6.386 -18.110 1.00 70.75 106 TRP A N 1
ATOM 814 C CA . TRP A 1 106 ? -7.999 7.751 -18.381 1.00 70.75 106 TRP A CA 1
ATOM 815 C C . TRP A 1 106 ? -6.895 8.701 -17.908 1.00 70.75 106 TRP A C 1
ATOM 817 O O . TRP A 1 106 ? -6.606 8.749 -16.706 1.00 70.75 106 TRP A O 1
ATOM 827 N N . PRO A 1 107 ? -6.252 9.452 -18.825 1.00 71.25 107 PRO A N 1
ATOM 828 C CA . PRO A 1 107 ? -5.273 10.451 -18.429 1.00 71.25 107 PRO A CA 1
ATOM 829 C C . PRO A 1 107 ? -5.982 11.565 -17.660 1.00 71.25 107 PRO A C 1
ATOM 831 O O . PRO A 1 107 ? -7.084 11.978 -18.029 1.00 71.25 107 PRO A O 1
ATOM 834 N N . ILE A 1 108 ? -5.347 12.081 -16.608 1.00 65.44 108 ILE A N 1
ATOM 835 C CA . ILE A 1 108 ? -5.853 13.258 -15.897 1.00 65.44 108 ILE A CA 1
ATOM 836 C C . ILE A 1 108 ? -5.237 14.490 -16.576 1.00 65.44 108 ILE A C 1
ATOM 838 O O . ILE A 1 108 ? -4.046 14.768 -16.370 1.00 65.44 108 ILE A O 1
ATOM 842 N N . PRO A 1 109 ? -5.985 15.229 -17.425 1.00 47.88 109 PRO A N 1
ATOM 843 C CA . PRO A 1 109 ? -5.443 16.421 -18.062 1.00 47.88 109 PRO A CA 1
ATOM 844 C C . PRO A 1 109 ? -4.979 17.403 -16.978 1.00 47.88 109 PRO A C 1
ATOM 846 O O . PRO A 1 109 ? -5.660 17.593 -15.975 1.00 47.88 109 PRO A O 1
ATOM 849 N N . LEU A 1 110 ? -3.810 18.019 -17.194 1.00 51.34 110 LEU A N 1
ATOM 850 C CA . LEU A 1 110 ? -3.124 18.954 -16.282 1.00 51.34 110 LEU A CA 1
ATOM 851 C C . LEU A 1 110 ? -2.336 18.332 -15.109 1.00 51.34 110 LEU A C 1
ATOM 853 O O . LEU A 1 110 ? -1.703 19.079 -14.365 1.00 51.34 110 LEU A O 1
ATOM 857 N N . ALA A 1 111 ? -2.233 17.000 -14.984 1.00 53.66 111 ALA A N 1
ATOM 858 C CA . ALA A 1 111 ? -1.374 16.378 -13.962 1.00 53.66 111 ALA A CA 1
ATOM 859 C C . ALA A 1 111 ? 0.093 16.862 -14.031 1.00 53.66 111 ALA A C 1
ATOM 861 O O . ALA A 1 111 ? 0.726 17.097 -13.002 1.00 53.66 111 ALA A O 1
ATOM 862 N N . LYS A 1 112 ? 0.604 17.108 -15.248 1.00 45.44 112 LYS A N 1
ATOM 863 C CA . LYS A 1 112 ? 1.960 17.629 -15.513 1.00 45.44 112 LYS A CA 1
ATOM 864 C C . LYS A 1 112 ? 2.181 19.098 -15.131 1.00 45.44 112 LYS A C 1
ATOM 866 O O . LYS A 1 112 ? 3.330 19.502 -15.013 1.00 45.44 112 LYS A O 1
ATOM 871 N N . LEU A 1 113 ? 1.121 19.886 -14.929 1.00 45.44 113 LEU A N 1
ATOM 872 C CA . LEU A 1 113 ? 1.214 21.305 -14.548 1.00 45.44 113 LEU A CA 1
ATOM 873 C C . LEU A 1 113 ? 1.253 21.520 -13.027 1.00 45.44 113 LEU A C 1
ATOM 875 O O . LEU A 1 113 ? 1.433 22.650 -12.575 1.00 45.44 113 LEU A O 1
ATOM 879 N N . ARG A 1 114 ? 1.151 20.445 -12.233 1.00 49.06 114 ARG A N 1
ATOM 880 C CA . ARG A 1 114 ? 1.326 20.469 -10.775 1.00 49.06 114 ARG A CA 1
ATOM 881 C C . ARG A 1 114 ? 2.790 20.663 -10.389 1.00 49.06 114 ARG A C 1
ATOM 883 O O . ARG A 1 114 ? 3.457 19.740 -9.922 1.00 49.06 114 ARG A O 1
ATOM 890 N N . ASN A 1 115 ? 3.273 21.888 -10.553 1.00 43.72 115 ASN A N 1
ATOM 891 C CA . ASN A 1 115 ? 4.454 22.349 -9.843 1.00 43.72 115 ASN A CA 1
ATOM 892 C C . ASN A 1 115 ? 4.084 22.631 -8.383 1.00 43.72 115 ASN A C 1
ATOM 894 O O . ASN A 1 115 ? 3.046 23.220 -8.079 1.00 43.72 115 ASN A O 1
ATOM 898 N N . ARG A 1 116 ? 4.980 22.207 -7.491 1.00 49.12 116 ARG A N 1
ATOM 899 C CA . ARG A 1 116 ? 4.908 22.183 -6.019 1.00 49.12 116 ARG A CA 1
ATOM 900 C C . ARG A 1 116 ? 4.507 23.511 -5.339 1.00 49.12 116 ARG A C 1
ATOM 902 O O . ARG A 1 116 ? 4.285 23.530 -4.136 1.00 49.12 116 ARG A O 1
ATOM 909 N N . THR A 1 117 ? 4.405 24.613 -6.079 1.00 47.56 117 THR A N 1
ATOM 910 C CA . THR A 1 117 ? 4.233 25.976 -5.550 1.00 47.56 117 THR A CA 1
ATOM 911 C C . THR A 1 117 ? 2.988 26.721 -6.033 1.00 47.56 117 THR A C 1
ATOM 913 O O . THR A 1 117 ? 2.724 27.808 -5.525 1.00 47.56 117 THR A O 1
ATOM 916 N N . GLN A 1 118 ? 2.184 26.184 -6.958 1.00 42.44 118 GLN A N 1
ATOM 917 C CA . GLN A 1 118 ? 0.992 26.894 -7.448 1.00 42.44 118 GLN A CA 1
ATOM 918 C C . GLN A 1 118 ? -0.183 25.943 -7.681 1.00 42.44 118 GLN A C 1
ATOM 920 O O . GLN A 1 118 ? -0.391 25.470 -8.789 1.00 42.44 118 GLN A O 1
ATOM 925 N N . VAL A 1 119 ? -0.994 25.719 -6.644 1.00 45.16 119 VAL A N 1
ATOM 926 C CA . VAL A 1 119 ? -2.359 25.203 -6.831 1.00 45.16 119 VAL A CA 1
ATOM 927 C C . VAL A 1 119 ? -3.278 26.410 -6.980 1.00 45.16 119 VAL A C 1
ATOM 929 O O . VAL A 1 119 ? -3.483 27.163 -6.022 1.00 45.16 119 VAL A O 1
ATOM 932 N N . ARG A 1 120 ? -3.795 26.648 -8.189 1.00 39.06 120 ARG A N 1
ATOM 933 C CA . ARG A 1 120 ? -4.677 27.798 -8.457 1.00 39.06 120 ARG A CA 1
ATOM 934 C C . ARG A 1 120 ? -6.054 27.562 -7.805 1.00 39.06 120 ARG A C 1
ATOM 936 O O . ARG A 1 120 ? -6.518 26.425 -7.744 1.00 39.06 120 ARG A O 1
ATOM 943 N N . PRO A 1 121 ? -6.773 28.607 -7.349 1.00 43.84 121 PRO A N 1
ATOM 944 C CA . PRO A 1 121 ? -8.082 28.456 -6.694 1.00 43.84 121 PRO A CA 1
ATOM 945 C C . PRO A 1 121 ? -9.140 27.760 -7.570 1.00 43.84 121 PRO A C 1
ATOM 947 O O . PRO A 1 121 ? -10.028 27.097 -7.041 1.00 43.84 121 PRO A O 1
ATOM 950 N N . LEU A 1 122 ? -9.005 27.836 -8.896 1.00 37.75 122 LEU A N 1
ATOM 951 C CA . LEU A 1 122 ? -9.869 27.145 -9.856 1.00 37.75 122 LEU A CA 1
ATOM 952 C C . LEU A 1 122 ? -9.728 25.609 -9.789 1.00 37.75 122 LEU A C 1
ATOM 954 O O . LEU A 1 122 ? -10.704 24.884 -9.966 1.00 37.75 122 LEU A O 1
ATOM 958 N N . GLU A 1 123 ? -8.542 25.100 -9.442 1.00 41.84 123 GLU A N 1
ATOM 959 C CA . GLU A 1 123 ? -8.284 23.661 -9.293 1.00 41.84 123 GLU A CA 1
ATOM 960 C C . GLU A 1 123 ? -8.914 23.089 -8.020 1.00 41.84 123 GLU A C 1
ATOM 962 O O . GLU A 1 123 ? -9.341 21.937 -8.008 1.00 41.84 123 GLU A O 1
ATOM 967 N N . ARG A 1 124 ? -9.060 23.901 -6.961 1.00 41.78 124 ARG A N 1
ATOM 968 C CA . ARG A 1 124 ? -9.785 23.499 -5.740 1.00 41.78 124 ARG A CA 1
ATOM 969 C C . ARG A 1 124 ? -11.259 23.203 -6.016 1.00 41.78 124 ARG A C 1
ATOM 971 O O . ARG A 1 124 ? -11.847 22.366 -5.332 1.00 41.78 124 ARG A O 1
ATOM 978 N N . LEU A 1 125 ? -11.847 23.894 -6.993 1.00 39.12 125 LEU A N 1
ATOM 979 C CA . LEU A 1 125 ? -13.239 23.707 -7.390 1.00 39.12 125 LEU A CA 1
ATOM 980 C C . LEU A 1 125 ? -13.403 22.431 -8.231 1.00 39.12 125 LEU A C 1
ATOM 982 O O . LEU A 1 125 ? -14.322 21.652 -7.988 1.00 39.12 125 LEU A O 1
ATOM 986 N N . LEU A 1 126 ? -12.461 22.164 -9.142 1.00 38.59 126 LEU A N 1
ATOM 987 C CA . LEU A 1 126 ? -12.482 20.978 -10.004 1.00 38.59 126 LEU A CA 1
ATOM 988 C C . LEU A 1 126 ? -12.120 19.685 -9.252 1.00 38.59 126 LEU A C 1
ATOM 990 O O . LEU A 1 126 ? -12.801 18.678 -9.425 1.00 38.59 126 LEU A O 1
ATOM 994 N N . ALA A 1 127 ? -11.132 19.713 -8.349 1.00 43.62 127 ALA A N 1
ATOM 995 C CA . ALA A 1 127 ? -10.763 18.556 -7.524 1.00 43.62 127 ALA A CA 1
ATOM 996 C C . ALA A 1 127 ? -11.896 18.119 -6.574 1.00 43.62 127 ALA A C 1
ATOM 998 O O . ALA A 1 127 ? -12.125 16.923 -6.390 1.00 43.62 127 ALA A O 1
ATOM 999 N N . ARG A 1 128 ? -12.655 19.080 -6.021 1.00 43.19 128 ARG A N 1
ATOM 1000 C CA . ARG A 1 128 ? -13.852 18.803 -5.206 1.00 43.19 128 ARG A CA 1
ATOM 1001 C C . ARG A 1 128 ? -15.044 18.330 -6.036 1.00 43.19 128 ARG A C 1
ATOM 1003 O O . ARG A 1 128 ? -15.790 17.489 -5.551 1.00 43.19 128 ARG A O 1
ATOM 1010 N N . GLY A 1 129 ? -15.231 18.879 -7.237 1.00 41.38 129 GLY A N 1
ATOM 1011 C CA . GLY A 1 129 ? -16.401 18.598 -8.073 1.00 41.38 129 GLY A CA 1
ATOM 1012 C C . GLY A 1 129 ? -16.326 17.289 -8.863 1.00 41.38 129 GLY A C 1
ATOM 1013 O O . GLY A 1 129 ? -17.341 16.617 -8.993 1.00 41.38 129 GLY A O 1
ATOM 1014 N N . LEU A 1 130 ? -15.145 16.917 -9.377 1.00 37.97 130 LEU A N 1
ATOM 1015 C CA . LEU A 1 130 ? -14.987 15.783 -10.307 1.00 37.97 130 LEU A CA 1
ATOM 1016 C C . LEU A 1 130 ? -14.345 14.534 -9.689 1.00 37.97 130 LEU A C 1
ATOM 1018 O O . LEU A 1 130 ? -14.647 13.431 -10.131 1.00 37.97 130 LEU A O 1
ATOM 1022 N N . LEU A 1 131 ? -13.457 14.683 -8.698 1.00 40.47 131 LEU A N 1
ATOM 1023 C CA . LEU A 1 131 ? -12.617 13.578 -8.204 1.00 40.47 131 LEU A CA 1
ATOM 1024 C C . LEU A 1 131 ? -12.848 13.225 -6.725 1.00 40.47 131 LEU A C 1
ATOM 1026 O O . LEU A 1 131 ? -12.310 12.230 -6.251 1.00 40.47 131 LEU A O 1
ATOM 1030 N N . GLY A 1 132 ? -13.615 14.024 -5.975 1.00 37.28 132 GLY A N 1
ATOM 1031 C CA . GLY A 1 132 ? -13.962 13.744 -4.572 1.00 37.28 132 GLY A CA 1
ATOM 1032 C C . GLY A 1 132 ? -12.783 13.710 -3.584 1.00 37.28 132 GLY A C 1
ATOM 1033 O O . GLY A 1 132 ? -12.991 13.468 -2.396 1.00 37.28 132 GLY A O 1
ATOM 1034 N N . VAL A 1 133 ? -11.552 13.979 -4.031 1.00 38.50 133 VAL A N 1
ATOM 1035 C CA . VAL A 1 133 ? -10.334 13.917 -3.212 1.00 38.50 133 VAL A CA 1
ATOM 1036 C C . VAL A 1 133 ? -9.927 15.300 -2.712 1.00 38.50 133 VAL A C 1
ATOM 1038 O O . VAL A 1 133 ? -9.781 16.258 -3.473 1.00 38.50 133 VAL A O 1
ATOM 1041 N N . ARG A 1 134 ? -9.709 15.415 -1.396 1.00 39.47 134 ARG A N 1
ATOM 1042 C CA . ARG A 1 134 ? -9.050 16.581 -0.796 1.00 39.47 134 ARG A CA 1
ATOM 1043 C C . ARG A 1 134 ? -7.545 16.450 -1.040 1.00 39.47 134 ARG A C 1
ATOM 1045 O O . ARG A 1 134 ? -6.892 15.623 -0.425 1.00 39.47 134 ARG A O 1
ATOM 1052 N N . THR A 1 135 ? -7.000 17.282 -1.924 1.00 44.00 135 THR A N 1
ATOM 1053 C CA . THR A 1 135 ? -5.580 17.284 -2.334 1.00 44.00 135 THR A CA 1
ATOM 1054 C C . THR A 1 135 ? -4.625 17.923 -1.316 1.00 44.00 135 THR A C 1
ATOM 1056 O O . THR A 1 135 ? -3.457 18.137 -1.628 1.00 44.00 135 THR A O 1
ATOM 1059 N N . TRP A 1 136 ? -5.120 18.268 -0.124 1.00 38.97 136 TRP A N 1
ATOM 1060 C CA . TRP A 1 136 ? -4.347 18.838 0.975 1.00 38.97 136 TRP A CA 1
ATOM 1061 C C . TRP A 1 136 ? -4.899 18.295 2.292 1.00 38.97 136 TRP A C 1
ATOM 1063 O O . TRP A 1 136 ? -6.077 18.499 2.609 1.00 38.97 136 TRP A O 1
ATOM 1073 N N . GLY A 1 137 ? -4.052 17.588 3.032 1.00 41.38 137 GLY A N 1
ATOM 1074 C CA . GLY A 1 137 ? -4.361 17.041 4.344 1.00 41.38 137 GLY A CA 1
ATOM 1075 C C . GLY A 1 137 ? -3.156 17.198 5.259 1.00 41.38 137 GLY A C 1
ATOM 1076 O O . GLY A 1 137 ? -2.025 16.939 4.853 1.00 41.38 137 GLY A O 1
ATOM 1077 N N . VAL A 1 138 ? -3.411 17.652 6.483 1.00 45.59 138 VAL A N 1
ATOM 1078 C CA . VAL A 1 138 ? -2.485 17.462 7.597 1.00 45.59 138 VAL A CA 1
ATOM 1079 C C . VAL A 1 138 ? -2.950 16.187 8.278 1.00 45.59 138 VAL A C 1
ATOM 1081 O O . VAL A 1 138 ? -4.095 16.124 8.738 1.00 45.59 138 VAL A O 1
ATOM 1084 N N . THR A 1 139 ? -2.120 15.151 8.278 1.00 48.28 139 THR A N 1
ATOM 1085 C CA . THR A 1 139 ? -2.437 13.938 9.034 1.00 48.28 139 THR A CA 1
ATOM 1086 C C . THR A 1 139 ? -2.462 14.254 10.531 1.00 48.28 139 THR A C 1
ATOM 1088 O O . THR A 1 139 ? -1.873 15.246 10.968 1.00 48.28 139 THR A O 1
ATOM 1091 N N . PRO A 1 140 ? -3.111 13.425 11.368 1.00 46.94 140 PRO A N 1
ATOM 1092 C CA . PRO A 1 140 ? -3.100 13.617 12.820 1.00 46.94 140 PRO A CA 1
ATOM 1093 C C . PRO A 1 140 ? -1.690 13.685 13.436 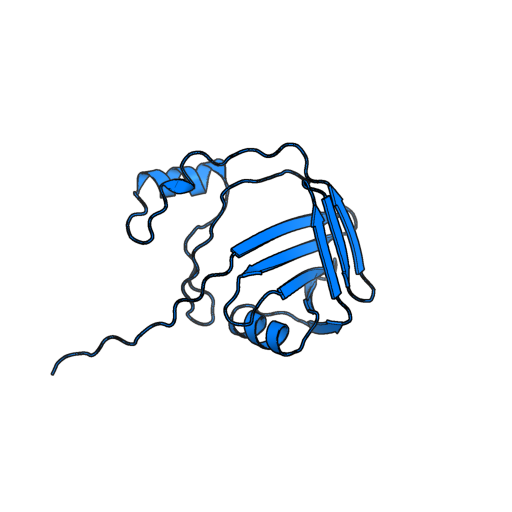1.00 46.94 140 PRO A C 1
ATOM 1095 O O . PRO A 1 140 ? -1.543 14.181 14.548 1.00 46.94 140 PRO A O 1
ATOM 1098 N N . SER A 1 141 ? -0.662 13.202 12.726 1.00 45.22 141 SER A N 1
ATOM 1099 C CA . SER A 1 141 ? 0.752 13.273 13.110 1.00 45.22 141 SER A CA 1
ATOM 1100 C C . SER A 1 141 ? 1.460 14.577 12.707 1.00 45.22 141 SER A C 1
ATOM 1102 O O . SER A 1 141 ? 2.626 14.760 13.047 1.00 45.22 141 SER A O 1
ATOM 1104 N N . GLY A 1 142 ? 0.781 15.508 12.026 1.00 50.41 142 GLY A N 1
ATOM 1105 C CA . GLY A 1 142 ? 1.337 16.808 11.632 1.00 50.41 142 GLY A CA 1
ATOM 1106 C C . GLY A 1 142 ? 2.064 16.820 10.282 1.00 50.41 142 GLY A C 1
ATOM 1107 O O . GLY A 1 142 ? 2.663 17.838 9.930 1.00 50.41 142 GLY A O 1
ATOM 1108 N N . VAL A 1 143 ? 2.001 15.730 9.508 1.00 54.47 143 VAL A N 1
ATOM 1109 C CA . VAL A 1 143 ? 2.631 15.630 8.180 1.00 54.47 143 VAL A CA 1
ATOM 1110 C C . VAL A 1 143 ? 1.743 16.295 7.127 1.00 54.47 143 VAL A C 1
ATOM 1112 O O . VAL A 1 143 ? 0.534 16.070 7.091 1.00 54.47 143 VAL A O 1
ATOM 1115 N N . GLN A 1 144 ? 2.340 17.127 6.268 1.00 57.56 144 GLN A N 1
ATOM 1116 C CA . GLN A 1 144 ? 1.665 17.701 5.100 1.00 57.56 144 GLN A CA 1
ATOM 1117 C C . GLN A 1 144 ? 1.809 16.762 3.900 1.00 57.56 144 GLN A C 1
ATOM 1119 O O . GLN A 1 144 ? 2.913 16.585 3.386 1.00 57.56 144 GLN A O 1
ATOM 1124 N N . GLU A 1 145 ? 0.698 16.202 3.425 1.00 48.16 145 GLU A N 1
ATOM 1125 C CA . GLU A 1 145 ? 0.692 15.266 2.297 1.00 48.16 145 GLU A CA 1
ATOM 1126 C C . GLU A 1 145 ? 0.237 15.923 0.991 1.00 48.16 145 GLU A C 1
ATOM 1128 O O . GLU A 1 145 ? -0.703 16.724 0.964 1.00 48.16 145 GLU A O 1
ATOM 1133 N N . TRP A 1 146 ? 0.882 15.535 -0.113 1.00 50.94 146 TRP A N 1
ATOM 1134 C CA . TRP A 1 146 ? 0.576 16.002 -1.464 1.00 50.94 146 TRP A CA 1
ATOM 1135 C C . TRP A 1 146 ? 0.424 14.802 -2.407 1.00 50.94 146 TRP A C 1
ATOM 1137 O O . TRP A 1 146 ? 1.380 14.069 -2.634 1.00 50.94 146 TRP A O 1
ATOM 1147 N N . TYR A 1 147 ? -0.758 14.615 -3.004 1.00 59.31 147 TYR A N 1
ATOM 1148 C CA . TYR A 1 147 ? -1.051 13.414 -3.803 1.00 59.31 147 TYR A CA 1
ATOM 1149 C C . TYR A 1 147 ? -0.947 13.625 -5.305 1.00 59.31 147 TYR A C 1
ATOM 1151 O O . TYR A 1 147 ? -1.831 14.231 -5.913 1.00 59.31 147 TYR A O 1
ATOM 1159 N N . ARG A 1 148 ? 0.141 13.107 -5.895 1.00 59.62 148 ARG A N 1
ATOM 1160 C CA . ARG A 1 148 ? 0.418 12.747 -7.311 1.00 59.62 148 ARG A CA 1
ATOM 1161 C C . ARG A 1 148 ? -0.567 11.821 -8.044 1.00 59.62 148 ARG A C 1
ATOM 1163 O O . ARG A 1 148 ? -0.512 10.645 -7.741 1.00 59.62 148 ARG A O 1
ATOM 1170 N N . ALA A 1 149 ? -1.413 12.243 -8.986 1.00 64.69 149 ALA A N 1
ATOM 1171 C CA . ALA A 1 149 ? -2.107 11.277 -9.857 1.00 64.69 149 ALA A CA 1
ATOM 1172 C C . ALA A 1 149 ? -1.934 11.676 -11.324 1.00 64.69 149 ALA A C 1
ATOM 1174 O O . ALA A 1 149 ? -2.369 12.761 -11.713 1.00 64.69 149 ALA A O 1
ATOM 1175 N N . ASP A 1 150 ? -1.257 10.828 -12.101 1.00 60.19 150 ASP A N 1
ATOM 1176 C CA . ASP A 1 150 ? -1.007 11.052 -13.530 1.00 60.19 150 ASP A CA 1
ATOM 1177 C C . ASP A 1 150 ? -2.074 10.362 -14.410 1.00 60.19 150 ASP A C 1
ATOM 1179 O O . ASP A 1 150 ? -2.530 10.935 -15.403 1.00 60.19 150 ASP A O 1
ATOM 1183 N N . GLU A 1 151 ? -2.541 9.177 -14.008 1.00 64.31 151 GLU A N 1
ATOM 1184 C CA . GLU A 1 151 ? -3.630 8.432 -14.648 1.00 64.31 151 GLU A CA 1
ATOM 1185 C C . GLU A 1 151 ? -4.515 7.744 -13.601 1.00 64.31 151 GLU A C 1
ATOM 1187 O O . GLU A 1 151 ? -4.088 7.517 -12.469 1.00 64.31 151 GLU A O 1
ATOM 1192 N N . TYR A 1 152 ? -5.750 7.403 -13.975 1.00 72.31 152 TYR A N 1
ATOM 1193 C CA . TYR A 1 152 ? -6.592 6.510 -13.179 1.00 72.31 152 TYR A CA 1
ATOM 1194 C C . TYR A 1 152 ? -7.249 5.451 -14.065 1.00 72.31 152 TYR A C 1
ATOM 1196 O O . TYR A 1 152 ? -7.524 5.674 -15.247 1.00 72.31 152 TYR A O 1
ATOM 1204 N N . ARG A 1 153 ? -7.497 4.281 -13.476 1.00 72.06 153 ARG A N 1
ATOM 1205 C CA . ARG A 1 153 ? -8.198 3.154 -14.099 1.00 72.06 153 ARG A CA 1
ATOM 1206 C C . ARG A 1 153 ? -9.303 2.70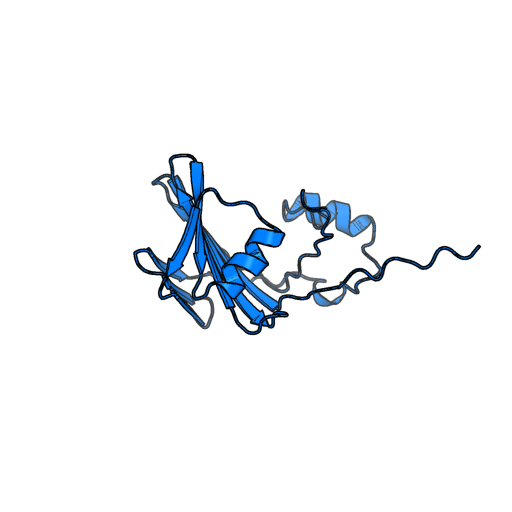9 -13.161 1.00 72.06 153 ARG A C 1
ATOM 1208 O O . ARG A 1 153 ? -9.094 2.632 -11.952 1.00 72.06 153 ARG A O 1
ATOM 1215 N N . ARG A 1 154 ? -10.477 2.415 -13.712 1.00 63.91 154 ARG A N 1
ATOM 1216 C CA . ARG A 1 154 ? -11.560 1.810 -12.936 1.00 63.91 154 ARG A CA 1
ATOM 1217 C C . ARG A 1 154 ? -11.311 0.306 -12.847 1.00 63.91 154 ARG A C 1
ATOM 1219 O O . ARG A 1 154 ? -11.087 -0.315 -13.885 1.00 63.91 154 ARG A O 1
ATOM 1226 N N . VAL A 1 155 ? -11.306 -0.223 -11.627 1.00 59.75 155 VAL A N 1
ATOM 1227 C CA . VAL A 1 155 ? -11.306 -1.663 -11.322 1.00 59.75 155 VAL A CA 1
ATOM 1228 C C . VAL A 1 155 ? -12.747 -2.137 -11.193 1.00 59.75 155 VAL A C 1
ATOM 1230 O O . VAL A 1 155 ? -13.581 -1.323 -10.724 1.00 59.75 155 VAL A O 1
#

Sequence (155 aa):
MRRRELSGFTCELRGTITSAGFSSGHRFVVGSWEESPIGPLADVMWARPDGRRILLVDRREAADFITAVYRFDTVEVVPLACRVVHGLLEVDAGGVQLILRGGLPWPIPLAKLRNRTQVRPLERLLARGLLGVRTWGVTPSGVQEWYRADEYRRV

Foldseek 3Di:
DDDDDDPDDDKDWDFDWDWDADPQGKIKIKTFTCDTPVHTWIWIWIQHNVRFTEIFTQDPVVVVVVCLFDDGPYYDHFHWDWDDDPQWIFIDGPPDTDTGHFDDKDFDPCLVVPDPPDDDPVNVVVCVPPPVDDQWDQGPSRDTDGDRDGIDTDD

pLDDT: mean 74.35, std 22.24, range [28.47, 97.62]

Secondary structure (DSSP, 8-state):
-------PPP---EEEEEEEE-TTS-EEEEEEEEE-TTSSEEEEEEE-TTS-EEEEESSHHHHHHHHTT---SEEEE--EEEEEETTEEEEEETTEE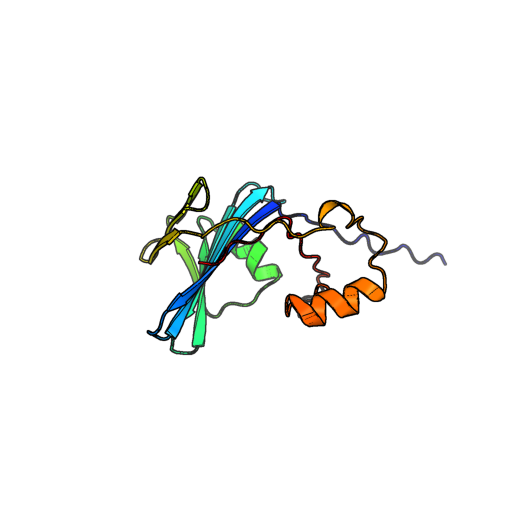EEEE--S-EE-TTGGG--TT---HHHHHHHHHHS---S-EE-TTS-EE----SEE---